Protein AF-K5CZV8-F1 (afdb_monomer_lite)

pLDDT: mean 81.23, std 17.31, range [35.0, 96.0]

Structure (mmCIF, N/CA/C/O backbone):
data_AF-K5CZV8-F1
#
_entry.id   AF-K5CZV8-F1
#
loop_
_atom_site.group_PDB
_atom_site.id
_atom_site.type_symbol
_atom_site.label_atom_id
_atom_site.label_alt_id
_atom_site.label_comp_id
_atom_site.label_asym_id
_atom_site.label_entity_id
_atom_site.label_seq_id
_atom_site.pdbx_PDB_ins_code
_atom_site.Cartn_x
_atom_site.Cartn_y
_atom_site.Cartn_z
_atom_site.occupancy
_atom_site.B_iso_or_equiv
_atom_site.auth_seq_id
_atom_site.auth_comp_id
_atom_site.auth_asym_id
_atom_site.auth_atom_id
_atom_site.pdbx_PDB_model_num
ATOM 1 N N . MET A 1 1 ? 50.819 -5.391 7.263 1.00 41.81 1 MET A N 1
ATOM 2 C CA . 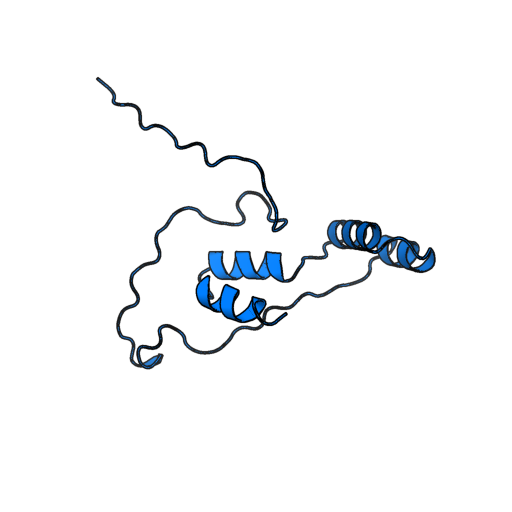MET A 1 1 ? 50.013 -4.205 7.620 1.00 41.81 1 MET A CA 1
ATOM 3 C C . MET A 1 1 ? 48.588 -4.413 7.110 1.00 41.81 1 MET A C 1
ATOM 5 O O . MET A 1 1 ? 48.390 -4.283 5.907 1.00 41.81 1 MET A O 1
ATOM 9 N N . PRO A 1 2 ? 47.612 -4.825 7.938 1.00 45.16 2 PRO A N 1
ATOM 10 C CA . PRO A 1 2 ? 46.236 -4.966 7.481 1.00 45.16 2 PRO A CA 1
ATOM 11 C C . PRO A 1 2 ? 45.567 -3.586 7.497 1.00 45.16 2 PRO A C 1
ATOM 13 O O . PRO A 1 2 ? 45.356 -2.995 8.552 1.00 45.16 2 PRO A O 1
ATOM 16 N N . GLY A 1 3 ? 45.278 -3.053 6.310 1.00 41.44 3 GLY A N 1
ATOM 17 C CA . GLY A 1 3 ? 44.477 -1.843 6.146 1.00 41.44 3 GLY A CA 1
ATOM 18 C C . GLY A 1 3 ? 43.023 -2.139 6.499 1.00 41.44 3 GLY A C 1
ATOM 19 O O . GLY A 1 3 ? 42.344 -2.875 5.783 1.00 41.44 3 GLY A O 1
ATOM 20 N N . GLY A 1 4 ? 42.565 -1.595 7.626 1.00 37.16 4 GLY A N 1
ATOM 21 C CA . GLY A 1 4 ? 41.185 -1.703 8.079 1.00 37.16 4 GLY A CA 1
ATOM 22 C C . GLY A 1 4 ? 40.225 -1.067 7.077 1.00 37.16 4 GLY A C 1
ATOM 23 O O . GLY A 1 4 ? 40.353 0.106 6.732 1.00 37.16 4 GLY A O 1
ATOM 24 N N . ARG A 1 5 ? 39.234 -1.838 6.619 1.00 45.62 5 ARG A N 1
ATOM 25 C CA . ARG A 1 5 ? 38.040 -1.270 5.993 1.00 45.62 5 ARG A CA 1
ATOM 26 C C . ARG A 1 5 ? 37.225 -0.624 7.104 1.00 45.62 5 ARG A C 1
ATOM 28 O O . ARG A 1 5 ? 36.731 -1.326 7.983 1.00 45.62 5 ARG A O 1
ATOM 35 N N . ALA A 1 6 ? 37.096 0.697 7.062 1.00 39.03 6 ALA A N 1
ATOM 36 C CA . ALA A 1 6 ? 36.081 1.390 7.833 1.00 39.03 6 ALA A CA 1
ATOM 37 C C . ALA A 1 6 ? 34.717 0.831 7.405 1.00 39.03 6 ALA A C 1
ATOM 39 O O . ALA A 1 6 ? 34.266 1.044 6.280 1.00 39.03 6 ALA A O 1
ATOM 40 N N . ALA A 1 7 ? 34.096 0.051 8.289 1.00 42.78 7 ALA A N 1
ATOM 41 C CA . ALA A 1 7 ? 32.679 -0.232 8.207 1.00 42.78 7 ALA A CA 1
ATOM 42 C C . ALA A 1 7 ? 31.975 1.116 8.365 1.00 42.78 7 ALA A C 1
ATOM 44 O O . ALA A 1 7 ? 31.933 1.668 9.463 1.00 42.78 7 ALA A O 1
ATOM 45 N N . ASN A 1 8 ? 31.485 1.680 7.259 1.00 39.47 8 ASN A N 1
ATOM 46 C CA . ASN A 1 8 ? 30.567 2.802 7.337 1.00 39.47 8 ASN A CA 1
ATOM 47 C C . ASN A 1 8 ? 29.352 2.312 8.118 1.00 39.47 8 ASN A C 1
ATOM 49 O O . ASN A 1 8 ? 28.570 1.487 7.646 1.00 39.47 8 ASN A O 1
ATOM 53 N N . SER A 1 9 ? 29.242 2.797 9.349 1.00 42.97 9 SER A N 1
ATOM 54 C CA . SER A 1 9 ? 28.072 2.661 10.188 1.00 42.97 9 SER A CA 1
ATOM 55 C C . SER A 1 9 ? 26.907 3.319 9.460 1.00 42.97 9 SER A C 1
ATOM 57 O O . SER A 1 9 ? 26.736 4.536 9.534 1.00 42.97 9 SER A O 1
ATOM 59 N N . VAL A 1 10 ? 26.119 2.524 8.731 1.00 45.66 10 VAL A N 1
ATOM 60 C CA . VAL A 1 10 ? 24.772 2.924 8.325 1.00 45.66 10 VAL A CA 1
ATOM 61 C C . VAL A 1 10 ? 24.059 3.296 9.617 1.00 45.66 10 VAL A C 1
ATOM 63 O O . VAL A 1 10 ? 23.786 2.444 10.464 1.00 45.66 10 VAL A O 1
ATOM 66 N N . GLY A 1 11 ? 23.887 4.602 9.809 1.00 35.00 11 GLY A N 1
ATOM 67 C CA . GLY A 1 11 ? 23.308 5.190 11.000 1.00 35.00 11 GLY A CA 1
ATOM 68 C C . GLY A 1 11 ? 21.959 4.550 11.284 1.00 35.00 11 GLY A C 1
ATOM 69 O O . GLY A 1 11 ? 20.994 4.700 10.538 1.00 35.00 11 GLY A O 1
ATOM 70 N N . ARG A 1 12 ? 21.910 3.806 12.381 1.00 54.47 12 ARG A N 1
ATOM 71 C CA . ARG A 1 12 ? 20.695 3.300 12.998 1.00 54.47 12 ARG A CA 1
ATOM 72 C C . ARG A 1 12 ? 19.941 4.483 13.607 1.00 54.47 12 ARG A C 1
ATOM 74 O O . ARG A 1 12 ? 20.265 4.821 14.734 1.00 54.47 12 ARG A O 1
ATOM 81 N N . SER A 1 13 ? 18.958 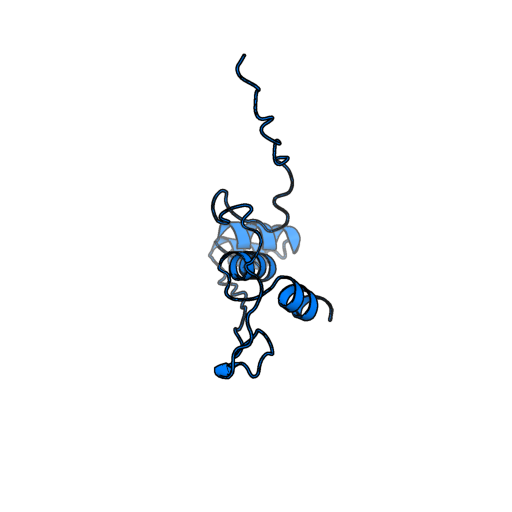5.067 12.911 1.00 44.78 13 SER A N 1
ATOM 82 C CA . SER A 1 13 ? 17.806 5.778 13.521 1.00 44.78 13 SER A CA 1
ATOM 83 C C . SER A 1 13 ? 16.997 6.571 12.487 1.00 44.78 13 SER A C 1
ATOM 85 O O . SER A 1 13 ? 17.183 7.774 12.359 1.00 44.78 13 SER A O 1
ATOM 87 N N . ASP A 1 14 ? 16.118 5.902 11.739 1.00 49.94 14 ASP A N 1
ATOM 88 C CA . ASP A 1 14 ? 14.822 6.478 11.340 1.00 49.94 14 ASP A CA 1
ATOM 89 C C . ASP A 1 14 ? 14.025 5.443 10.543 1.00 49.94 14 ASP A C 1
ATOM 91 O O . ASP A 1 14 ? 14.016 5.421 9.311 1.00 49.94 14 ASP A O 1
ATOM 95 N N . ASN A 1 15 ? 13.325 4.551 11.250 1.00 66.62 15 ASN A N 1
ATOM 96 C CA . ASN A 1 15 ? 12.386 3.622 10.620 1.00 66.62 15 ASN A CA 1
ATOM 97 C C . ASN A 1 15 ? 11.082 4.337 10.217 1.00 66.62 15 ASN A C 1
ATOM 99 O O . ASN A 1 15 ? 9.985 3.944 10.613 1.00 66.62 15 ASN A O 1
ATOM 103 N N . ARG A 1 16 ? 11.198 5.418 9.435 1.00 71.06 16 ARG A N 1
ATOM 104 C CA . ARG A 1 16 ? 10.070 6.260 8.999 1.00 71.06 16 ARG A CA 1
ATOM 105 C C . ARG A 1 16 ? 9.036 5.491 8.178 1.00 71.06 16 ARG A C 1
ATOM 107 O O . ARG A 1 16 ? 7.887 5.909 8.097 1.00 71.06 16 ARG A O 1
ATOM 114 N N . PHE A 1 17 ? 9.433 4.354 7.612 1.00 75.56 17 PHE A N 1
ATOM 115 C CA . PHE A 1 17 ? 8.581 3.485 6.808 1.00 75.56 17 PHE A CA 1
ATOM 116 C C . PHE A 1 17 ? 8.076 2.254 7.570 1.00 75.56 17 PHE A C 1
ATOM 118 O O . PHE A 1 17 ? 7.391 1.434 6.972 1.00 75.56 17 PHE A O 1
ATOM 125 N N . GLY A 1 18 ? 8.367 2.109 8.869 1.00 73.88 18 GLY A N 1
ATOM 126 C CA . GLY A 1 18 ? 7.852 0.999 9.683 1.00 73.88 18 GLY A CA 1
ATOM 127 C C . GLY A 1 18 ? 8.265 -0.394 9.188 1.00 73.88 18 GLY A C 1
ATOM 128 O O . GLY A 1 18 ? 7.497 -1.337 9.340 1.00 73.88 18 GLY A O 1
ATOM 129 N N . LEU A 1 19 ? 9.443 -0.512 8.574 1.00 78.19 19 LEU A N 1
ATOM 130 C CA . LEU A 1 19 ? 9.983 -1.751 8.014 1.00 78.19 19 LEU A CA 1
ATOM 131 C C . LEU A 1 19 ? 10.765 -2.532 9.074 1.00 78.19 19 LEU A C 1
ATOM 133 O O . LEU A 1 19 ? 11.466 -1.943 9.901 1.00 78.19 19 LEU A O 1
ATOM 137 N N . ALA A 1 20 ? 10.653 -3.855 9.070 1.00 76.06 20 ALA A N 1
ATOM 138 C CA . ALA A 1 20 ? 11.424 -4.705 9.969 1.00 76.06 20 ALA A CA 1
ATOM 139 C C . ALA A 1 20 ? 12.883 -4.841 9.489 1.00 76.06 20 ALA A C 1
ATOM 141 O O . ALA A 1 20 ? 13.199 -4.711 8.303 1.00 76.06 20 ALA A O 1
ATOM 142 N N . GLN A 1 21 ? 13.801 -5.096 10.428 1.00 64.50 21 GLN A N 1
ATOM 143 C CA . GLN A 1 21 ? 15.215 -5.300 10.101 1.00 64.50 21 GLN A CA 1
ATOM 144 C C . GLN A 1 21 ? 15.367 -6.521 9.184 1.00 64.50 21 GLN A C 1
ATOM 146 O O . GLN A 1 21 ? 14.867 -7.596 9.499 1.00 64.50 21 GLN A O 1
ATOM 151 N N . GLY A 1 22 ? 16.059 -6.348 8.055 1.00 70.69 22 GLY A N 1
ATOM 152 C CA . GLY A 1 22 ? 16.275 -7.411 7.069 1.00 70.69 22 GLY A CA 1
ATOM 153 C C . GLY A 1 22 ? 15.216 -7.512 5.965 1.00 70.69 22 GLY A C 1
ATOM 154 O O . GLY A 1 22 ? 15.404 -8.307 5.051 1.00 70.69 22 GLY A O 1
ATOM 155 N N . GLU A 1 23 ? 14.155 -6.690 5.973 1.00 73.56 23 GLU A N 1
ATOM 156 C CA . GLU A 1 23 ? 13.183 -6.658 4.860 1.00 73.56 23 GLU A CA 1
ATOM 157 C C . GLU A 1 23 ? 13.768 -6.064 3.558 1.00 73.56 23 GLU A C 1
ATOM 159 O O . GLU A 1 23 ? 13.177 -6.207 2.488 1.00 73.56 23 GLU A O 1
ATOM 164 N N . ILE A 1 24 ? 14.938 -5.418 3.630 1.00 75.06 24 ILE A N 1
ATOM 165 C CA . ILE A 1 24 ? 15.650 -4.811 2.499 1.00 75.06 24 ILE A CA 1
ATOM 166 C C . ILE A 1 24 ? 17.060 -5.413 2.434 1.00 75.06 24 ILE A C 1
ATOM 168 O O . ILE A 1 24 ? 17.825 -5.301 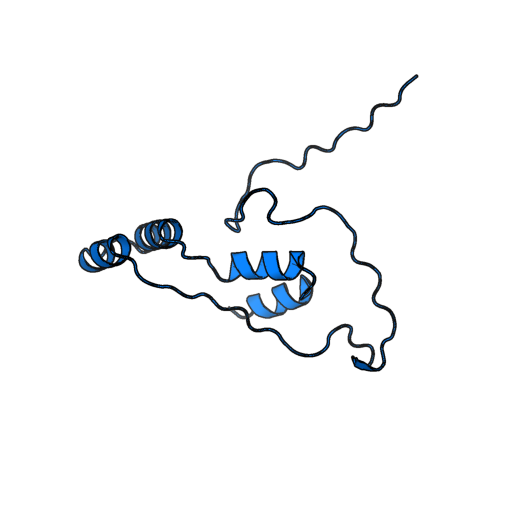3.394 1.00 75.06 24 ILE A O 1
ATOM 172 N N . LYS A 1 25 ? 17.423 -6.029 1.304 1.00 68.56 25 LYS A N 1
ATOM 173 C CA . LYS A 1 25 ? 18.798 -6.477 1.028 1.00 68.56 25 LYS A CA 1
ATOM 174 C C . LYS A 1 25 ? 19.605 -5.286 0.481 1.00 68.56 25 LYS A C 1
ATOM 176 O O . LYS A 1 25 ? 19.119 -4.581 -0.397 1.00 68.56 25 LYS A O 1
ATOM 181 N N . GLY A 1 26 ? 20.772 -5.006 1.066 1.00 66.75 26 GLY A N 1
ATOM 182 C CA . GLY A 1 26 ? 21.479 -3.724 0.910 1.00 66.75 26 GLY A CA 1
ATOM 183 C C . GLY A 1 26 ? 22.286 -3.503 -0.383 1.00 66.75 26 GLY A C 1
ATOM 184 O O . GLY A 1 26 ? 22.684 -4.454 -1.047 1.00 66.75 26 GLY A O 1
ATOM 185 N N . ASP A 1 27 ? 22.531 -2.207 -0.646 1.00 58.28 27 ASP A N 1
ATOM 186 C CA . ASP A 1 27 ? 23.596 -1.498 -1.399 1.00 58.28 27 ASP A CA 1
ATOM 187 C C . ASP A 1 27 ? 24.029 -1.938 -2.807 1.00 58.28 27 ASP A C 1
ATOM 189 O O . ASP A 1 27 ? 25.002 -1.412 -3.360 1.00 58.28 27 ASP A O 1
ATOM 193 N N . GLU A 1 28 ? 23.287 -2.821 -3.460 1.00 65.56 28 GLU A N 1
ATOM 194 C CA . GLU A 1 28 ? 23.531 -3.109 -4.871 1.00 65.56 28 GLU A CA 1
ATOM 195 C C . GLU A 1 28 ? 23.018 -1.956 -5.744 1.00 65.56 28 GLU A C 1
ATOM 197 O O . GLU A 1 28 ? 21.825 -1.650 -5.817 1.00 65.56 28 GLU A O 1
ATOM 202 N N . ARG A 1 29 ? 23.954 -1.282 -6.418 1.00 69.00 29 ARG A N 1
ATOM 203 C CA . ARG A 1 29 ? 23.637 -0.258 -7.412 1.00 69.00 29 ARG A CA 1
ATOM 204 C C . ARG A 1 29 ? 22.849 -0.935 -8.545 1.00 69.00 29 ARG A C 1
ATOM 206 O O . ARG A 1 29 ? 23.337 -1.941 -9.064 1.00 69.00 29 ARG A O 1
ATOM 213 N N . PRO A 1 30 ? 21.668 -0.419 -8.941 1.00 71.38 30 PRO A N 1
ATOM 214 C CA . PRO A 1 30 ? 20.866 -1.059 -9.976 1.00 71.38 30 PRO A CA 1
ATOM 215 C C . PRO A 1 30 ? 21.683 -1.225 -11.256 1.00 71.38 30 PRO A C 1
ATOM 217 O O . PRO A 1 30 ? 22.384 -0.295 -11.670 1.00 71.38 30 PRO A O 1
ATOM 220 N N . ALA A 1 31 ? 21.599 -2.400 -11.880 1.00 71.94 31 ALA A N 1
ATOM 221 C CA . ALA A 1 31 ? 22.236 -2.627 -13.169 1.00 71.94 31 ALA A CA 1
ATOM 222 C C . ALA A 1 31 ? 21.690 -1.631 -14.215 1.00 71.94 31 ALA A C 1
ATOM 224 O O . ALA A 1 31 ? 20.507 -1.276 -14.168 1.00 71.94 31 ALA A O 1
ATOM 225 N N . PRO A 1 32 ? 22.523 -1.165 -15.161 1.00 75.62 32 PRO A N 1
ATOM 226 C CA . PRO A 1 32 ? 22.062 -0.294 -16.234 1.00 75.62 32 PRO A CA 1
ATOM 227 C C . PRO A 1 32 ? 20.983 -0.988 -17.075 1.00 75.62 32 PRO A C 1
ATOM 229 O O . PRO A 1 32 ? 21.096 -2.168 -17.409 1.00 75.62 32 PRO A O 1
ATOM 232 N N . ILE A 1 33 ? 19.936 -0.240 -17.428 1.00 78.94 33 ILE A N 1
ATOM 233 C CA . ILE A 1 33 ? 18.822 -0.738 -18.242 1.00 78.94 33 ILE A CA 1
ATOM 234 C C . ILE A 1 33 ? 19.314 -0.899 -19.684 1.00 78.94 33 ILE A C 1
ATOM 236 O O . ILE A 1 33 ? 19.703 0.079 -20.323 1.00 78.94 33 ILE A O 1
ATOM 240 N N . THR A 1 34 ? 19.301 -2.124 -20.207 1.00 85.56 34 THR A N 1
ATOM 241 C CA . THR A 1 34 ? 19.658 -2.403 -21.602 1.00 85.56 34 THR A CA 1
ATOM 242 C C . THR A 1 34 ? 18.455 -2.208 -22.538 1.00 85.56 34 THR A C 1
ATOM 244 O O . THR A 1 34 ? 17.306 -2.369 -22.111 1.00 85.56 34 THR A O 1
ATOM 247 N N . PRO A 1 35 ? 18.677 -1.857 -23.823 1.00 86.94 35 PRO A N 1
ATOM 248 C CA . PRO A 1 35 ? 17.601 -1.760 -24.807 1.00 86.94 35 PRO A CA 1
ATOM 249 C C . PRO A 1 35 ? 1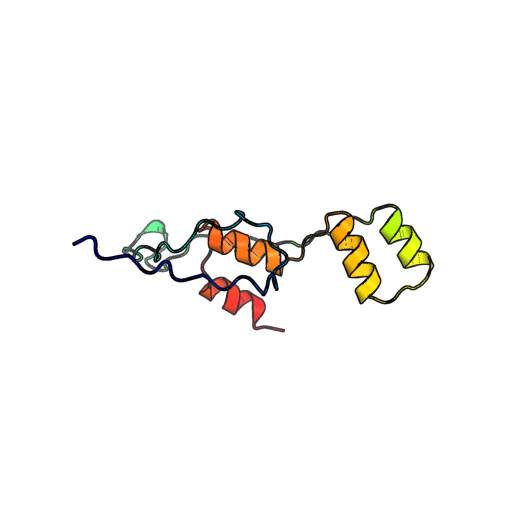6.824 -3.076 -24.903 1.00 86.94 35 PRO A C 1
ATOM 251 O O . PRO A 1 35 ? 17.412 -4.143 -25.074 1.00 86.94 35 PRO A O 1
ATOM 254 N N . CYS A 1 36 ? 15.497 -3.000 -24.792 1.00 88.81 36 CYS A N 1
ATOM 255 C CA . CYS A 1 36 ? 14.632 -4.173 -24.740 1.00 88.81 36 CYS A CA 1
ATOM 256 C C . CYS A 1 36 ? 13.406 -3.976 -25.649 1.00 88.81 36 CYS A C 1
ATOM 258 O O . CYS A 1 36 ? 12.635 -3.034 -25.433 1.00 88.81 36 CYS A O 1
ATOM 260 N N . PRO A 1 37 ? 13.180 -4.858 -26.644 1.00 91.50 37 PRO A N 1
ATOM 261 C CA . PRO A 1 37 ? 12.055 -4.734 -27.569 1.00 91.50 37 PRO A CA 1
ATOM 262 C C . PRO A 1 37 ? 10.706 -4.992 -26.886 1.00 91.50 37 PRO A C 1
ATOM 264 O O . PRO A 1 37 ? 9.712 -4.387 -27.259 1.00 91.50 37 PRO A O 1
ATOM 267 N N . VAL A 1 38 ? 10.661 -5.813 -25.831 1.00 91.62 38 VAL A N 1
ATOM 268 C CA . VAL A 1 38 ? 9.417 -6.116 -25.095 1.00 91.62 38 VAL A CA 1
ATOM 269 C C . VAL A 1 38 ? 8.850 -4.867 -24.417 1.00 91.62 38 VAL A C 1
ATOM 271 O O . VAL A 1 38 ? 7.643 -4.639 -24.413 1.00 91.62 38 VAL A O 1
ATOM 274 N N . CYS A 1 39 ? 9.715 -4.023 -23.850 1.00 89.62 39 CYS A N 1
ATOM 275 C CA . CYS A 1 39 ? 9.289 -2.780 -23.214 1.00 89.62 39 CYS A CA 1
ATOM 276 C C . CYS A 1 39 ? 9.367 -1.560 -24.147 1.00 89.62 39 CYS A C 1
ATOM 278 O O . CYS A 1 39 ? 9.066 -0.453 -23.696 1.00 89.62 39 CYS A O 1
ATOM 280 N N . ASN A 1 40 ? 9.729 -1.739 -25.425 1.00 90.25 40 ASN A N 1
ATOM 281 C CA . ASN A 1 40 ? 10.044 -0.667 -26.380 1.00 90.25 40 ASN A CA 1
ATOM 282 C C . ASN A 1 40 ? 11.087 0.322 -25.834 1.00 90.25 40 ASN A C 1
ATOM 284 O O . ASN A 1 40 ? 10.901 1.535 -25.908 1.00 90.25 40 ASN A O 1
ATOM 288 N N . SER A 1 41 ? 12.149 -0.196 -25.212 1.00 89.44 41 SER A N 1
ATOM 289 C CA . SER A 1 41 ? 13.226 0.598 -24.602 1.00 89.44 41 SER A CA 1
ATOM 290 C C . SER A 1 41 ? 12.757 1.622 -23.554 1.00 89.44 41 SER A C 1
ATOM 292 O O . SER A 1 41 ? 13.461 2.585 -23.271 1.00 89.44 41 SER A O 1
ATOM 294 N N . ARG A 1 42 ? 11.580 1.417 -22.942 1.00 87.94 42 ARG A N 1
ATOM 295 C CA . ARG A 1 42 ? 11.041 2.300 -21.887 1.00 87.94 42 ARG A CA 1
ATOM 296 C C . ARG A 1 42 ? 11.565 1.981 -20.487 1.00 87.94 42 ARG A C 1
ATOM 298 O O . ARG A 1 42 ? 11.385 2.786 -19.583 1.00 87.94 42 ARG A O 1
ATOM 305 N N . GLY A 1 43 ? 12.133 0.791 -20.285 1.00 87.88 43 GLY A N 1
ATOM 306 C CA . GLY A 1 43 ? 12.590 0.320 -18.971 1.00 87.88 43 GLY A CA 1
ATOM 307 C C . GLY A 1 43 ? 11.490 -0.223 -18.049 1.00 87.88 43 GLY A C 1
ATOM 308 O O . GLY A 1 43 ? 11.808 -0.737 -16.985 1.00 87.88 43 GLY A O 1
ATOM 309 N N . TYR A 1 44 ? 10.218 -0.186 -18.466 1.00 88.50 44 TYR A N 1
ATOM 310 C CA . TYR A 1 44 ? 9.082 -0.738 -17.716 1.00 88.50 44 TYR A CA 1
ATOM 311 C C . TYR A 1 44 ? 8.123 -1.483 -18.647 1.00 88.50 44 TYR A C 1
ATOM 313 O O . TYR A 1 44 ? 7.883 -1.055 -19.780 1.00 88.50 44 TYR A O 1
ATOM 321 N N . HIS A 1 45 ? 7.530 -2.573 -18.164 1.00 91.00 45 HIS A N 1
ATOM 322 C CA . HIS A 1 45 ? 6.496 -3.318 -18.876 1.00 91.00 45 HIS A CA 1
ATOM 323 C C . HIS A 1 45 ? 5.359 -3.687 -17.918 1.00 91.00 45 HIS A C 1
ATOM 325 O O . HIS A 1 45 ? 5.586 -4.314 -16.887 1.00 91.00 45 HIS A O 1
ATOM 331 N N . GLY A 1 46 ? 4.128 -3.313 -18.270 1.00 91.69 46 GLY A N 1
ATOM 332 C CA . GLY A 1 46 ? 2.963 -3.504 -17.407 1.00 91.69 46 GLY A CA 1
ATOM 333 C C . GLY A 1 46 ? 2.866 -2.476 -16.275 1.00 91.69 46 GLY A C 1
ATOM 334 O O . GLY A 1 46 ? 3.481 -1.411 -16.321 1.00 91.69 46 GLY A O 1
ATOM 335 N N . ARG A 1 47 ? 2.012 -2.778 -15.292 1.00 93.69 47 ARG A N 1
ATOM 336 C CA . ARG A 1 47 ? 1.752 -1.965 -14.095 1.00 93.69 47 ARG A CA 1
ATOM 337 C C . ARG A 1 47 ? 1.472 -2.894 -12.920 1.00 93.69 47 ARG A C 1
ATOM 339 O O . ARG A 1 47 ? 0.877 -3.951 -13.115 1.00 93.69 47 ARG A O 1
ATOM 346 N N . ILE A 1 48 ? 1.838 -2.460 -11.722 1.00 93.75 48 ILE A N 1
ATOM 347 C CA . ILE A 1 48 ? 1.505 -3.135 -10.467 1.00 93.75 48 ILE A CA 1
ATOM 348 C C . ILE A 1 48 ? 0.669 -2.198 -9.597 1.00 93.75 48 ILE A C 1
ATOM 350 O O . ILE A 1 48 ? 0.890 -0.987 -9.593 1.00 93.75 48 ILE A O 1
ATOM 354 N N . GLY A 1 49 ? -0.314 -2.756 -8.894 1.00 92.69 49 GLY A N 1
ATOM 355 C CA . GLY A 1 49 ? -1.098 -2.028 -7.902 1.00 92.69 49 GLY A CA 1
ATOM 356 C C . GLY A 1 49 ? -0.470 -2.176 -6.522 1.00 92.69 49 GLY A C 1
ATOM 357 O O . GLY A 1 49 ? -0.058 -3.274 -6.151 1.00 92.69 49 GLY A O 1
ATOM 358 N N . LEU A 1 50 ? -0.418 -1.081 -5.772 1.00 92.75 50 LEU A N 1
ATOM 359 C CA . LEU A 1 50 ? -0.080 -1.088 -4.353 1.00 92.75 50 LEU A CA 1
ATOM 360 C C . LEU A 1 50 ? -1.343 -0.768 -3.569 1.00 92.75 50 LEU A C 1
ATOM 362 O O . LEU A 1 50 ? -2.030 0.206 -3.873 1.00 92.75 50 LEU A O 1
ATOM 366 N N . TYR A 1 51 ? -1.638 -1.598 -2.578 1.00 92.06 51 TYR A N 1
ATOM 367 C CA . TYR A 1 51 ? -2.863 -1.513 -1.802 1.00 92.06 51 TYR A CA 1
ATOM 368 C C . TYR A 1 51 ? -2.531 -1.442 -0.322 1.00 92.06 51 TYR A C 1
ATOM 370 O O . TYR A 1 51 ? -1.555 -2.022 0.147 1.00 92.06 51 TYR A O 1
ATOM 378 N N . GLU A 1 52 ? -3.388 -0.747 0.403 1.00 91.62 52 GLU A N 1
ATOM 379 C CA . GLU A 1 52 ? -3.420 -0.738 1.852 1.00 91.62 52 GLU A CA 1
ATOM 380 C C . GLU A 1 52 ? -4.779 -1.288 2.261 1.00 91.62 52 GLU A C 1
ATOM 382 O O . GLU A 1 5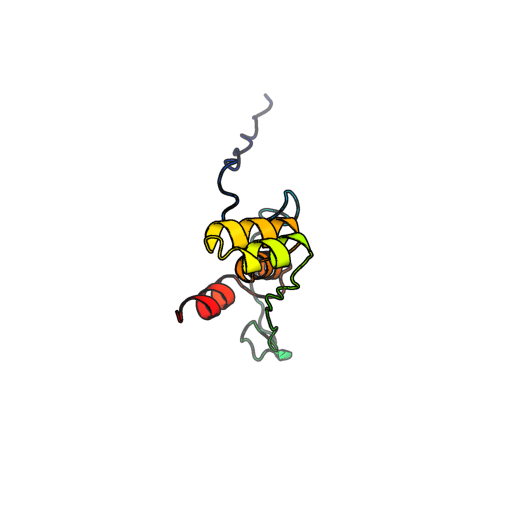2 ? -5.815 -0.821 1.785 1.00 91.62 52 GLU A O 1
ATOM 387 N N . LEU A 1 53 ? -4.768 -2.324 3.097 1.00 93.38 53 LEU A N 1
ATOM 388 C CA . LEU A 1 53 ? -5.977 -2.994 3.548 1.00 93.38 53 LEU A CA 1
ATOM 389 C C . LEU A 1 53 ? -6.048 -2.923 5.067 1.00 93.38 53 LEU A C 1
ATOM 391 O O . LEU A 1 53 ? -5.244 -3.533 5.772 1.00 93.38 53 LEU A O 1
ATOM 395 N N . LEU A 1 54 ? -7.042 -2.194 5.568 1.00 94.06 54 LEU A N 1
ATOM 396 C CA . LEU A 1 54 ? -7.361 -2.156 6.985 1.00 94.06 54 LEU A CA 1
ATOM 397 C C . LEU A 1 54 ? -8.432 -3.200 7.290 1.00 94.06 54 LEU A C 1
ATOM 399 O O . LEU A 1 54 ? -9.570 -3.074 6.845 1.00 94.06 54 LEU A O 1
ATOM 403 N N . THR A 1 55 ? -8.072 -4.206 8.083 1.00 94.56 55 THR A N 1
ATOM 404 C CA . THR A 1 55 ? -9.020 -5.189 8.620 1.00 94.56 55 THR A CA 1
ATOM 405 C C . THR A 1 55 ? -9.157 -4.950 10.121 1.00 94.56 55 THR A C 1
ATOM 407 O O . THR A 1 55 ? -8.245 -5.312 10.859 1.00 94.56 55 THR A O 1
ATOM 410 N N . PRO A 1 56 ? -10.247 -4.319 10.601 1.00 93.25 56 PRO A N 1
ATOM 411 C CA . PRO A 1 56 ? -10.360 -3.963 12.010 1.00 93.25 56 PRO A CA 1
ATOM 412 C C . PRO A 1 56 ? -10.447 -5.195 12.913 1.00 93.25 56 PRO A C 1
ATOM 414 O O . PRO A 1 56 ? -11.420 -5.960 12.845 1.00 93.25 56 PRO A O 1
ATOM 417 N N . GLY A 1 57 ? -9.454 -5.362 13.783 1.00 95.19 57 GLY A N 1
ATOM 418 C CA . GLY A 1 57 ? -9.470 -6.361 14.836 1.00 95.19 57 GLY A CA 1
ATOM 419 C C . GLY A 1 57 ? -10.315 -5.922 16.037 1.00 95.19 57 GLY A C 1
ATOM 420 O O . GLY A 1 57 ? -10.954 -4.860 16.026 1.00 95.19 57 GLY A O 1
ATOM 421 N N . PRO A 1 58 ? -10.397 -6.766 17.079 1.00 96.00 58 PRO A N 1
ATOM 422 C CA . PRO A 1 58 ? -11.207 -6.485 18.259 1.00 96.00 58 PRO A CA 1
ATOM 423 C C . PRO A 1 58 ? -10.795 -5.199 18.986 1.00 96.00 58 PRO A C 1
ATOM 425 O O . PRO A 1 58 ? -11.669 -4.466 19.456 1.00 96.00 58 PRO A O 1
ATOM 428 N N . GLN A 1 59 ? -9.493 -4.897 19.065 1.00 95.38 59 GLN A N 1
ATOM 429 C CA . GLN A 1 59 ? -9.008 -3.718 19.783 1.00 95.38 59 GLN A CA 1
ATOM 430 C C . GLN A 1 59 ? -9.311 -2.450 18.995 1.00 95.38 59 GLN A C 1
ATOM 432 O O . GLN A 1 59 ? -9.812 -1.485 19.574 1.00 95.38 59 GLN A O 1
ATOM 437 N N . LEU A 1 60 ? -9.095 -2.465 17.674 1.00 95.81 60 LEU A N 1
ATOM 438 C CA . LEU A 1 60 ? -9.411 -1.310 16.840 1.00 95.81 60 LEU A CA 1
ATOM 439 C C . LEU A 1 60 ? -10.912 -1.007 16.848 1.00 95.81 60 LEU A C 1
ATOM 441 O O . LEU A 1 60 ? -11.303 0.149 16.987 1.00 95.81 60 LEU A O 1
ATOM 445 N N . LYS A 1 61 ? -11.768 -2.034 16.781 1.00 95.75 61 LYS A N 1
ATOM 446 C CA . LYS A 1 61 ? -13.228 -1.864 16.887 1.00 95.75 61 LYS A CA 1
ATOM 447 C C . LYS A 1 61 ? -13.642 -1.235 18.219 1.00 95.75 61 LYS A C 1
ATOM 449 O O . LYS A 1 61 ? -14.458 -0.315 18.232 1.00 95.75 61 LYS A O 1
ATOM 454 N N . ALA A 1 62 ? -13.067 -1.693 19.331 1.00 95.12 62 ALA A N 1
ATOM 455 C CA . ALA A 1 62 ? -13.355 -1.138 20.652 1.00 95.12 62 ALA A CA 1
ATOM 456 C C . ALA A 1 62 ? -12.862 0.312 20.804 1.00 95.12 62 ALA A C 1
ATOM 458 O O . ALA A 1 62 ? -13.522 1.122 21.453 1.00 95.12 62 ALA A O 1
ATOM 459 N N . ALA A 1 63 ? -11.717 0.645 20.206 1.00 94.19 63 ALA A N 1
ATOM 460 C CA . ALA A 1 63 ? -11.162 1.996 20.199 1.00 94.19 63 ALA A CA 1
ATOM 461 C C . ALA A 1 63 ? -11.986 2.966 19.338 1.00 94.19 63 ALA A C 1
ATOM 463 O O . ALA A 1 63 ? -12.251 4.091 19.763 1.00 94.19 63 ALA A O 1
ATOM 464 N N . LEU A 1 64 ? -12.460 2.511 18.172 1.00 93.50 64 LEU A N 1
ATOM 465 C CA . LEU A 1 64 ? -13.356 3.272 17.296 1.00 93.50 64 LEU A CA 1
ATOM 466 C C . LEU A 1 64 ? -14.658 3.648 18.010 1.00 93.50 64 LEU A C 1
ATOM 468 O O . LEU A 1 64 ? -15.085 4.795 17.936 1.00 93.50 64 LEU A O 1
ATOM 472 N N . ALA A 1 65 ? -15.252 2.716 18.762 1.00 94.19 65 ALA A N 1
ATOM 473 C CA . ALA A 1 65 ? -16.472 2.971 19.533 1.00 94.19 65 ALA A CA 1
ATOM 474 C C . ALA A 1 65 ? -16.296 4.036 20.634 1.00 94.19 65 ALA A C 1
ATOM 476 O O . ALA A 1 65 ? -17.276 4.611 21.100 1.00 94.19 65 ALA A O 1
ATOM 477 N N . LYS A 1 66 ? -15.053 4.298 21.055 1.00 93.88 66 LYS A N 1
ATOM 478 C CA . LYS A 1 66 ? -14.701 5.303 22.069 1.00 93.88 66 LYS A CA 1
ATOM 479 C C . LYS A 1 66 ? -14.244 6.634 21.462 1.00 93.88 66 LYS A C 1
ATOM 481 O O . LYS A 1 66 ? -13.799 7.496 22.213 1.00 93.88 66 LYS A O 1
ATOM 486 N N . SER A 1 67 ? -14.317 6.794 20.137 1.00 86.19 67 SER A N 1
ATOM 487 C CA . SER A 1 67 ? -13.890 8.004 19.416 1.00 86.19 67 SER A CA 1
ATOM 488 C C . SER A 1 67 ? -12.465 8.450 19.767 1.00 86.19 67 SER A C 1
ATOM 490 O O . SER A 1 67 ? -12.206 9.638 19.960 1.00 86.19 67 SER A O 1
ATOM 492 N N . GLN A 1 68 ? -11.540 7.492 19.894 1.00 85.56 68 GLN A N 1
ATOM 493 C CA . GLN A 1 68 ? -10.132 7.805 20.144 1.00 85.56 68 GLN A CA 1
ATOM 494 C C . GLN A 1 68 ? -9.511 8.605 18.990 1.00 85.56 68 GLN A C 1
ATOM 496 O O . GLN A 1 68 ? -9.964 8.535 17.847 1.00 85.56 68 GLN A O 1
ATOM 501 N N . ASP A 1 69 ? -8.443 9.344 19.300 1.00 93.75 69 ASP A N 1
ATOM 502 C CA . ASP A 1 69 ? -7.691 10.119 18.313 1.00 93.75 69 ASP A CA 1
ATOM 503 C C . ASP A 1 69 ? -7.136 9.234 17.179 1.00 93.75 69 ASP A C 1
ATOM 505 O O . ASP A 1 69 ? -6.735 8.084 17.389 1.00 93.75 69 ASP A O 1
ATOM 509 N N . ALA A 1 70 ? -7.056 9.795 15.971 1.00 91.44 70 ALA A N 1
ATOM 510 C CA . ALA A 1 70 ? -6.604 9.090 14.774 1.00 91.44 70 ALA A CA 1
ATOM 511 C C . ALA A 1 70 ? -5.182 8.513 14.908 1.00 91.44 70 ALA A C 1
ATOM 513 O O . ALA A 1 70 ? -4.894 7.444 14.358 1.00 91.44 70 ALA A O 1
ATOM 514 N N . GLY A 1 71 ? -4.295 9.173 15.660 1.00 91.88 71 GLY A N 1
ATOM 515 C CA . GLY A 1 71 ? -2.954 8.669 15.945 1.00 91.88 71 GLY A CA 1
ATOM 516 C C . GLY A 1 71 ? -2.983 7.396 16.789 1.00 91.88 71 GLY A C 1
ATOM 517 O O . GLY A 1 71 ? -2.284 6.429 16.474 1.00 91.88 71 GLY A O 1
ATOM 518 N N . GLN A 1 72 ? -3.847 7.353 17.809 1.00 93.44 72 GLN A N 1
ATOM 519 C CA . GLN A 1 72 ? -4.049 6.164 18.643 1.00 93.44 72 GLN A CA 1
ATOM 520 C C . GLN A 1 72 ? -4.669 5.019 17.840 1.00 93.44 72 GLN A C 1
ATOM 522 O O . GLN A 1 72 ? -4.166 3.897 17.884 1.00 93.44 72 GLN A O 1
ATOM 527 N N . LEU A 1 73 ? -5.696 5.310 17.035 1.00 94.69 73 LEU A N 1
ATOM 528 C CA . LEU A 1 73 ? -6.318 4.325 16.146 1.00 94.69 73 LEU A CA 1
ATOM 529 C C . LEU A 1 73 ? -5.303 3.730 15.163 1.00 94.69 73 LEU A C 1
ATOM 531 O O . LEU A 1 73 ? -5.268 2.518 14.964 1.00 94.69 73 LEU A O 1
ATOM 535 N N . THR A 1 74 ? -4.426 4.562 14.598 1.00 92.44 74 THR A N 1
ATOM 536 C CA . THR A 1 74 ? -3.361 4.112 13.691 1.00 92.44 74 THR A CA 1
ATOM 537 C C . THR A 1 74 ? -2.349 3.216 14.404 1.00 92.44 74 THR A C 1
ATOM 539 O O . THR A 1 74 ? -1.902 2.221 13.835 1.00 92.44 74 THR A O 1
ATOM 542 N N . ALA A 1 75 ? -1.971 3.544 15.642 1.00 92.62 75 ALA A 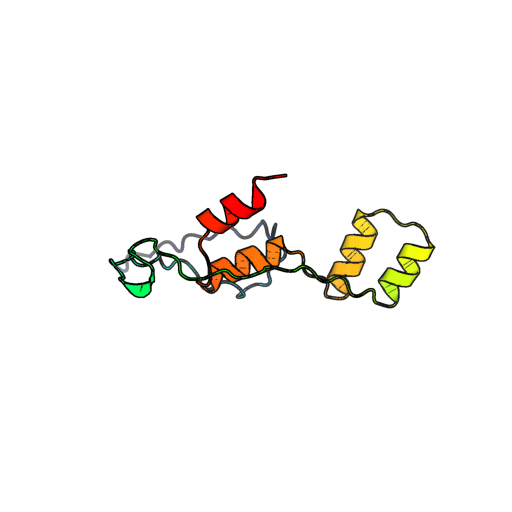N 1
ATOM 543 C CA . ALA A 1 75 ? -1.061 2.718 16.431 1.00 92.62 75 ALA A CA 1
ATOM 544 C C . ALA A 1 75 ? -1.668 1.339 16.737 1.00 92.62 75 ALA A C 1
ATOM 546 O O . ALA A 1 75 ? -0.996 0.323 16.551 1.00 92.62 75 ALA A O 1
ATOM 547 N N . ILE A 1 76 ? -2.948 1.300 17.122 1.00 94.94 76 ILE A N 1
ATOM 548 C CA . ILE A 1 76 ? -3.685 0.053 17.367 1.00 94.94 76 ILE A CA 1
ATOM 549 C C . ILE A 1 76 ? -3.779 -0.761 16.077 1.00 94.94 76 ILE A C 1
ATOM 551 O O . ILE A 1 76 ? -3.388 -1.926 16.066 1.00 94.94 76 ILE A O 1
ATOM 555 N N . ALA A 1 77 ? -4.191 -0.141 14.969 1.00 94.88 77 ALA A N 1
ATOM 556 C CA . ALA A 1 77 ? -4.249 -0.804 13.672 1.00 94.88 77 ALA A CA 1
ATOM 557 C C . ALA A 1 77 ? -2.900 -1.448 13.313 1.00 94.88 77 ALA A C 1
ATOM 559 O O . ALA A 1 77 ? -2.858 -2.621 12.946 1.00 94.88 77 ALA A O 1
ATOM 560 N N . LYS A 1 78 ? -1.785 -0.715 13.461 1.00 92.31 78 LYS A N 1
ATOM 561 C CA . LYS A 1 78 ? -0.433 -1.241 13.195 1.00 92.31 78 LYS A CA 1
ATOM 562 C C . LYS A 1 78 ? -0.091 -2.439 14.078 1.00 92.31 78 LYS A C 1
ATOM 564 O O . LYS A 1 78 ? 0.487 -3.402 13.584 1.00 92.31 78 LYS A O 1
ATOM 569 N N . SER A 1 79 ? -0.464 -2.404 15.359 1.00 92.94 79 SER A N 1
ATOM 570 C CA . SER A 1 79 ? -0.269 -3.549 16.261 1.00 92.94 79 SER A CA 1
ATOM 571 C C . SER A 1 79 ? -1.113 -4.771 15.879 1.00 92.94 79 SER A C 1
ATOM 573 O O . SER A 1 79 ? -0.677 -5.897 16.095 1.00 92.94 79 SER A O 1
ATOM 575 N N . GLU A 1 80 ? -2.268 -4.563 15.240 1.00 94.00 80 GLU A N 1
ATOM 576 C CA . GLU A 1 80 ? -3.127 -5.620 14.690 1.00 94.00 80 GLU A CA 1
ATOM 577 C C . GLU A 1 80 ? -2.718 -6.054 13.263 1.00 94.00 80 GLU A C 1
ATOM 579 O O . GLU A 1 80 ? -3.434 -6.811 12.612 1.00 94.00 80 GLU A O 1
ATOM 584 N N . GLY A 1 81 ? -1.555 -5.611 12.768 1.00 91.38 81 GLY A N 1
ATOM 585 C CA . GLY A 1 81 ? -0.987 -6.045 11.486 1.00 91.38 81 GLY A CA 1
ATOM 586 C C . GLY A 1 81 ? -1.308 -5.145 10.292 1.00 91.38 81 GLY A C 1
ATOM 587 O O . GLY A 1 81 ? -0.952 -5.480 9.162 1.00 91.38 81 GLY A O 1
ATOM 588 N N . PHE A 1 82 ? -1.940 -3.990 10.510 1.00 93.31 82 PHE A N 1
ATOM 589 C CA . PHE A 1 82 ? -2.113 -2.991 9.459 1.00 93.31 82 PHE A CA 1
ATOM 590 C C . PHE A 1 82 ? -0.761 -2.468 8.974 1.00 93.31 82 PHE A C 1
ATOM 592 O O . PHE A 1 82 ? 0.061 -1.983 9.759 1.00 93.31 82 PHE A O 1
ATOM 599 N N . ARG A 1 83 ? -0.562 -2.500 7.657 1.00 90.62 83 ARG A N 1
ATOM 600 C CA . ARG A 1 83 ? 0.646 -1.995 7.014 1.00 90.62 83 ARG A CA 1
ATOM 601 C C . ARG A 1 83 ? 0.298 -0.862 6.045 1.00 90.62 83 ARG A C 1
ATOM 603 O O . ARG A 1 83 ? -0.465 -1.101 5.110 1.00 90.62 83 ARG A O 1
ATOM 610 N N . PRO A 1 84 ? 0.866 0.343 6.234 1.00 91.44 84 PRO A N 1
ATOM 611 C CA . PRO A 1 84 ? 0.627 1.462 5.335 1.00 91.44 84 PRO A CA 1
ATOM 612 C C . PRO A 1 84 ? 1.134 1.207 3.915 1.00 91.44 84 PRO A C 1
ATOM 614 O O . PRO A 1 84 ? 2.165 0.553 3.721 1.00 91.44 84 PRO A O 1
ATOM 617 N N . VAL A 1 85 ? 0.484 1.822 2.925 1.00 92.81 85 VAL A N 1
ATOM 618 C CA . VAL A 1 85 ? 0.885 1.710 1.515 1.00 92.81 85 VAL A CA 1
ATOM 619 C C . VAL A 1 85 ? 2.329 2.162 1.301 1.00 92.81 85 VAL A C 1
ATOM 621 O O . VAL A 1 85 ? 3.043 1.553 0.513 1.00 92.81 85 VAL A O 1
ATOM 624 N N . GLN A 1 86 ? 2.803 3.189 2.018 1.00 91.00 86 GLN A N 1
ATOM 625 C CA . GLN A 1 86 ? 4.173 3.694 1.866 1.00 91.00 86 GLN A CA 1
ATOM 626 C C . GLN A 1 86 ? 5.210 2.634 2.252 1.00 91.00 86 GLN A C 1
ATOM 628 O O . GLN A 1 86 ? 6.242 2.519 1.594 1.00 91.00 86 GLN A O 1
ATOM 633 N N . SER A 1 87 ? 4.927 1.846 3.291 1.00 90.31 87 SER A N 1
ATOM 634 C CA . SER A 1 87 ? 5.787 0.752 3.742 1.00 90.31 87 SER A CA 1
ATOM 635 C C . SER A 1 87 ? 5.897 -0.330 2.665 1.00 90.31 87 SER A C 1
ATOM 637 O O . SER A 1 87 ? 7.001 -0.693 2.264 1.00 90.31 87 SER A O 1
ATOM 639 N N . GLU A 1 88 ? 4.764 -0.795 2.129 1.00 91.81 88 GLU A N 1
ATOM 640 C CA . GLU A 1 88 ? 4.760 -1.776 1.032 1.00 91.81 88 GLU A CA 1
ATOM 641 C C . GLU A 1 88 ? 5.393 -1.232 -0.249 1.00 91.81 88 GLU A C 1
ATOM 643 O O . GLU A 1 88 ? 6.057 -1.963 -0.987 1.00 91.81 88 GLU A O 1
ATOM 648 N N . ALA A 1 89 ? 5.251 0.062 -0.510 1.00 93.00 89 ALA A N 1
ATOM 649 C CA . ALA A 1 89 ? 5.819 0.682 -1.691 1.00 93.00 89 ALA A CA 1
ATOM 650 C C . ALA A 1 89 ? 7.355 0.680 -1.667 1.00 93.00 89 ALA A C 1
ATOM 652 O O . ALA A 1 89 ? 7.988 0.338 -2.667 1.00 93.00 89 ALA A O 1
ATOM 653 N N . VAL A 1 90 ? 7.959 0.977 -0.511 1.00 90.94 90 VAL A N 1
ATOM 654 C CA . VAL A 1 90 ? 9.416 0.880 -0.327 1.00 90.94 90 VAL A CA 1
ATOM 655 C C . VAL A 1 90 ? 9.892 -0.564 -0.488 1.00 90.94 90 VAL A C 1
ATOM 657 O O . VAL A 1 90 ? 10.882 -0.805 -1.179 1.00 90.94 90 VAL A O 1
ATOM 660 N N . LEU A 1 91 ? 9.165 -1.539 0.066 1.00 89.88 91 LEU A N 1
ATOM 661 C CA . LEU A 1 91 ? 9.496 -2.955 -0.120 1.00 89.88 91 LEU A CA 1
ATOM 662 C C . LEU A 1 91 ? 9.384 -3.396 -1.576 1.00 89.88 91 LEU A C 1
ATOM 664 O O . LEU A 1 91 ? 10.184 -4.193 -2.047 1.00 89.88 91 LEU A O 1
ATOM 668 N N . THR A 1 92 ? 8.417 -2.867 -2.313 1.00 91.12 92 THR A N 1
ATOM 669 C CA . THR A 1 92 ? 8.227 -3.185 -3.731 1.00 91.12 92 THR A CA 1
ATOM 670 C C . THR A 1 92 ? 9.392 -2.682 -4.585 1.00 91.12 92 THR A C 1
ATOM 672 O O . THR A 1 92 ? 9.829 -3.387 -5.497 1.00 91.12 92 THR A O 1
ATOM 675 N N . VAL A 1 93 ? 9.947 -1.511 -4.253 1.00 91.00 93 VAL A N 1
ATOM 676 C CA . VAL A 1 93 ? 11.200 -1.020 -4.850 1.00 91.00 93 VAL A CA 1
ATOM 677 C C . VAL A 1 93 ? 12.370 -1.924 -4.462 1.00 91.00 93 VAL A C 1
ATOM 679 O O . VAL A 1 93 ? 13.125 -2.347 -5.332 1.00 91.00 93 VAL A O 1
ATOM 682 N N . ALA A 1 94 ? 12.491 -2.284 -3.181 1.00 88.44 94 ALA A N 1
ATOM 683 C CA . ALA A 1 94 ? 13.548 -3.175 -2.697 1.00 88.44 94 ALA A CA 1
ATOM 684 C C . ALA A 1 94 ? 13.507 -4.573 -3.343 1.00 88.44 94 ALA A C 1
ATOM 686 O O . ALA A 1 94 ? 14.545 -5.190 -3.559 1.00 88.44 94 ALA A O 1
ATOM 687 N N . ARG A 1 95 ? 12.310 -5.064 -3.686 1.00 88.00 95 ARG A N 1
ATOM 688 C CA . ARG A 1 95 ? 12.083 -6.324 -4.413 1.00 88.00 95 ARG A CA 1
ATOM 689 C C . ARG A 1 95 ? 12.390 -6.218 -5.916 1.00 88.00 95 ARG A C 1
ATOM 691 O O . ARG A 1 95 ? 12.309 -7.226 -6.608 1.00 88.00 95 ARG A O 1
ATOM 698 N N . GLY A 1 96 ? 12.701 -5.027 -6.434 1.00 87.69 96 GLY A N 1
ATOM 699 C CA . GLY A 1 96 ? 13.009 -4.800 -7.849 1.00 87.69 96 GLY A CA 1
ATOM 700 C C . GLY A 1 96 ? 11.792 -4.830 -8.781 1.00 87.69 96 GLY A C 1
ATOM 701 O O . GLY A 1 96 ? 11.952 -4.950 -9.991 1.00 87.69 96 GLY A O 1
ATOM 702 N N . LEU A 1 97 ? 10.572 -4.730 -8.240 1.00 90.56 97 LEU A N 1
ATOM 703 C CA . LEU A 1 97 ? 9.335 -4.781 -9.033 1.00 90.56 97 LEU A CA 1
ATOM 704 C C . LEU A 1 97 ? 8.971 -3.428 -9.658 1.00 90.56 97 LEU A C 1
ATOM 706 O O . LEU A 1 97 ? 8.212 -3.364 -10.622 1.00 90.56 97 LEU A O 1
ATOM 710 N N . THR A 1 98 ? 9.485 -2.340 -9.089 1.00 91.75 98 THR A N 1
ATOM 711 C CA . THR A 1 98 ? 9.328 -0.974 -9.595 1.00 91.75 98 THR A CA 1
ATOM 712 C C . THR A 1 98 ? 10.548 -0.137 -9.216 1.00 91.75 98 THR A C 1
ATOM 714 O O . THR A 1 98 ? 11.402 -0.587 -8.452 1.00 91.75 98 THR A O 1
ATOM 717 N N . SER A 1 99 ? 10.647 1.083 -9.739 1.00 90.12 99 SER A N 1
ATOM 718 C CA . SER A 1 99 ? 11.747 1.999 -9.437 1.00 90.12 99 SER A CA 1
ATOM 719 C C . SER A 1 99 ? 11.366 3.031 -8.378 1.00 90.12 99 SER A C 1
ATOM 721 O O . SER A 1 99 ? 10.193 3.342 -8.155 1.00 90.12 99 SER A O 1
ATOM 723 N N . LEU A 1 100 ? 12.388 3.621 -7.755 1.00 90.38 100 LEU A N 1
ATOM 724 C CA . LEU A 1 100 ? 12.201 4.745 -6.841 1.00 90.38 100 LEU A CA 1
ATOM 725 C C . LEU A 1 100 ? 11.599 5.973 -7.550 1.00 90.38 100 LEU A C 1
ATOM 727 O O . LEU A 1 100 ? 10.864 6.738 -6.928 1.00 90.38 100 LEU A O 1
ATOM 731 N N . ASP A 1 101 ? 11.886 6.164 -8.837 1.00 90.38 101 ASP A N 1
ATOM 732 C CA . ASP A 1 101 ? 11.354 7.290 -9.610 1.00 90.38 101 ASP A CA 1
ATOM 733 C C . ASP A 1 101 ? 9.869 7.113 -9.924 1.00 90.38 101 ASP A C 1
ATOM 735 O O . ASP A 1 101 ? 9.095 8.061 -9.770 1.00 90.38 101 ASP A O 1
ATOM 739 N N . GLU A 1 102 ? 9.443 5.893 -10.262 1.00 91.75 102 GLU A N 1
ATOM 740 C CA . GLU A 1 102 ? 8.020 5.601 -10.440 1.00 91.75 102 GLU A CA 1
ATOM 741 C C . GLU A 1 102 ? 7.271 5.718 -9.110 1.00 91.75 102 GLU A C 1
ATOM 743 O O . GLU A 1 102 ? 6.162 6.252 -9.061 1.00 91.75 102 GLU A O 1
ATOM 748 N N . LEU A 1 103 ? 7.912 5.312 -8.009 1.00 92.31 103 LEU A N 1
ATOM 749 C CA . LEU A 1 103 ? 7.369 5.504 -6.673 1.00 92.31 103 LEU A CA 1
ATOM 750 C C . LEU A 1 103 ? 7.146 6.992 -6.361 1.00 92.31 103 LEU A C 1
ATOM 752 O O . LEU A 1 103 ? 6.044 7.382 -5.980 1.00 92.31 103 LEU A O 1
ATOM 756 N N . LYS A 1 104 ? 8.155 7.848 -6.566 1.00 92.00 104 LYS A N 1
ATOM 757 C CA . LYS A 1 104 ? 8.014 9.303 -6.377 1.00 92.00 104 LYS A CA 1
ATOM 758 C C . LYS A 1 104 ? 6.867 9.849 -7.225 1.00 92.00 104 LYS A C 1
ATOM 760 O O . LYS A 1 104 ? 5.967 10.489 -6.693 1.00 92.00 104 LYS A O 1
ATOM 765 N N . ARG A 1 105 ? 6.846 9.519 -8.519 1.00 91.12 105 ARG A N 1
ATOM 766 C CA . ARG A 1 105 ? 5.798 9.947 -9.454 1.00 91.12 105 ARG A CA 1
ATOM 767 C C . ARG A 1 105 ? 4.393 9.569 -8.976 1.00 91.12 105 ARG A C 1
ATOM 769 O O . ARG A 1 105 ? 3.476 10.378 -9.114 1.00 91.12 105 ARG A O 1
ATOM 776 N N . ALA A 1 106 ? 4.221 8.373 -8.415 1.00 90.75 106 ALA A N 1
ATOM 777 C CA . ALA A 1 106 ? 2.936 7.906 -7.903 1.00 90.75 106 ALA A CA 1
ATOM 778 C C . ALA A 1 106 ? 2.485 8.645 -6.626 1.00 90.75 106 ALA A C 1
ATOM 780 O O . ALA A 1 106 ? 1.292 8.891 -6.463 1.00 90.75 106 ALA A O 1
ATOM 781 N N . PHE A 1 107 ? 3.413 9.031 -5.742 1.00 88.50 107 PHE A N 1
ATOM 782 C CA . PHE A 1 107 ? 3.096 9.653 -4.447 1.00 88.50 107 PHE A CA 1
ATOM 783 C C . PHE A 1 107 ? 3.098 11.193 -4.444 1.00 88.50 107 PHE A C 1
ATOM 785 O O . PHE A 1 107 ? 2.569 11.787 -3.507 1.00 88.50 107 PHE A O 1
ATOM 792 N N . THR A 1 108 ? 3.646 11.858 -5.467 1.00 85.00 108 THR A N 1
ATOM 793 C CA . THR A 1 108 ? 3.747 13.333 -5.526 1.00 85.00 108 THR A CA 1
ATOM 794 C C . THR A 1 108 ? 2.413 14.058 -5.778 1.00 85.00 108 THR A C 1
ATOM 796 O O . THR A 1 108 ? 2.321 15.246 -5.498 1.00 85.00 108 THR A O 1
ATOM 799 N N . LYS A 1 109 ? 1.356 13.392 -6.265 1.00 55.84 109 LYS A N 1
ATOM 800 C CA . LYS A 1 109 ? 0.057 14.035 -6.585 1.00 55.84 109 LYS A CA 1
ATOM 801 C C . LYS A 1 109 ? -0.922 14.147 -5.397 1.00 55.84 109 LYS A C 1
ATOM 803 O O . LYS A 1 109 ? -2.111 13.894 -5.573 1.00 55.84 109 LYS A O 1
ATOM 808 N N . ARG A 1 110 ? -0.444 14.491 -4.202 1.00 53.03 110 ARG A N 1
ATOM 809 C CA . ARG A 1 110 ? -1.330 14.822 -3.072 1.00 53.03 110 ARG A CA 1
ATOM 810 C C . ARG A 1 110 ? -1.603 16.313 -2.999 1.00 53.03 110 ARG A C 1
ATOM 812 O O . ARG A 1 110 ? -0.641 17.078 -3.213 1.00 53.03 110 ARG A O 1
#

Organism: NCBI:txid993517

Radius of gyration: 19.58 Å; chains: 1; bounding box: 66×22×50 Å

Secondary structure (DSSP, 8-state):
---------------TT-PPTTSS----PPPPPPP-TTTTTSS--S-----------HHHHHHHTTT--HHHHHHHHHHTT---HHHHHHHHHHTTSS-HHHHHHHHS--

Foldseek 3Di:
DDDDDPPPPPDPDDPVQVDDPPLFDDDDDDDDDDCDVQCNSPSDDDDDDQDWDQDDDPVLVVCVVVVDDPVVSVVVSVVVPGHDSSNVLVSCCRVVVDHPVVVCVVPVPD

InterPro domains:
  IPR001482 Type II/IV secretion system domain [PF00437] (34-105)
  IPR027417 P-loop containing nucleoside triphosphate hydrolase [G3DSA:3.40.50.300] (9-109)
  IPR027417 P-loop containing nucleoside triphosphate hydrolase [SSF52540] (28-105)

Sequence (110 aa):
MPGGRAANSVGRSDNRFGLAQGEIKGDERPAPITPCPVCNSRGYHGRIGLYELLTPGPQLKAALAKSQDAGQLTAIAKSEGFRPVQSEAVLTVARGLTSLDELKRAFTKR